Protein AF-A0A0F5YF36-F1 (afdb_monomer)

Solvent-accessible surface area (backbone atoms only — not comparable to full-atom values): 9226 Å² total; per-residue (Å²): 131,60,73,66,59,55,52,53,50,42,52,52,53,52,50,51,46,50,53,53,33,28,56,48,24,12,56,40,40,20,69,66,68,72,44,54,70,68,53,12,43,52,51,24,46,54,20,50,55,47,20,51,53,52,48,51,52,50,49,56,55,48,55,75,76,45,58,74,69,63,36,48,52,49,46,38,51,76,63,59,62,65,70,93,66,90,44,73,66,56,53,54,50,52,52,51,50,52,53,53,44,51,50,38,32,47,53,34,49,54,53,49,48,52,73,62,48,60,72,66,58,78,79,67,87,80,98,66,76,62,65,65,56,49,52,52,50,51,52,50,51,51,49,39,48,52,52,23,48,53,55,28,51,53,53,45,50,54,48,50,55,49,47,47,72,67,69,74,113

Foldseek 3Di:
DDPVVLQVVQVVLVVVLLVLLLVLLLVLCCVLVVDDSVVSSVLSNQLSVQLVVQLVVVLVVCLVVDDPVLNVVVCCVNRVLAPVDPDVSSVVVLVVSLVSSLVSSLVSNVVVCCVPPVVPPPPDDDDDPPPVVVVVVSVSSSVSSNVSSVVSSVVSVVVSVVCNVPPVD

Nearest PDB structures (foldseek):
  1aep-assembly1_A  TM=2.606E-01  e=8.705E+00  Locusta migratoria

InterPro domains:
  IPR054663 Filament integrity protein FraC [NF045624] (5-161)
  IPR054663 Filament integrity protein FraC [PF24301] (3-158)

Mean predicted aligned error: 9.23 Å

Sequence (169 aa):
MSPSILAARAILFRFVRLLITITIESWVYKRELEISPKQGVEYALIINMFAEICGGVVFSFTQSLVTIDLARHLVIYLILDDFQQIAPDVLILTLFYFFIFLLAKWMGLLILNEFVFEKENRTQEPATDTSALAMNQWGNQLKAVTKAHTISYFLTLLFSIFEIRVFNF

pLDDT: mean 78.23, std 14.65, range [42.88, 95.94]

Secondary structure (DSSP, 8-state):
--HHHHHHHHHHHHHHHHHHHHHHHHHHHHHHS---HHHHHHHHHHHHHHHHHHHHHHHHHHHHHS-HHHHHHHHHHHHH---SS--HHHHHHHHHHHHHHHHHHHHHHHHHHHHHHHHHHTTS---S-HHHHHHHHHHHHHHHHHHHHHHHHHHHHHHHHHHHHHH--

Organism: NCBI:txid1637645

Radius of gyration: 18.83 Å; Cα contacts (8 Å, |Δi|>4): 104; chains: 1; bounding box: 58×30×50 Å

Structure (mmCIF, N/CA/C/O backbone):
data_AF-A0A0F5YF36-F1
#
_entry.id   AF-A0A0F5YF36-F1
#
loop_
_atom_site.group_PDB
_atom_site.id
_atom_site.type_symbol
_atom_site.label_atom_id
_atom_site.label_alt_id
_atom_site.label_comp_id
_atom_site.label_asym_id
_atom_site.label_entity_id
_atom_site.label_seq_id
_atom_site.pdbx_PDB_ins_code
_atom_site.Cartn_x
_atom_site.Cartn_y
_atom_site.Cartn_z
_atom_site.occupancy
_atom_site.B_iso_or_equiv
_atom_site.auth_seq_id
_atom_site.auth_comp_id
_atom_site.auth_asym_id
_atom_site.auth_atom_id
_atom_site.pdbx_PDB_model_num
ATOM 1 N N . MET A 1 1 ? 27.324 0.304 -13.658 1.00 61.09 1 MET A N 1
ATOM 2 C CA . MET A 1 1 ? 26.916 0.100 -12.248 1.00 61.09 1 MET A CA 1
ATOM 3 C C . MET A 1 1 ? 26.839 -1.404 -12.004 1.00 61.09 1 MET A C 1
ATOM 5 O O . MET A 1 1 ? 26.385 -2.095 -12.909 1.00 61.09 1 MET A O 1
ATOM 9 N N . SER A 1 2 ? 27.341 -1.949 -10.889 1.00 80.69 2 SER A N 1
ATOM 10 C CA . SER A 1 2 ? 27.282 -3.406 -10.679 1.00 80.69 2 SER A CA 1
ATOM 11 C C . SER A 1 2 ? 25.841 -3.858 -10.375 1.00 80.69 2 SER A C 1
ATOM 13 O O . SER A 1 2 ? 25.113 -3.120 -9.704 1.00 80.69 2 SER A O 1
ATOM 15 N N . PRO A 1 3 ? 25.422 -5.065 -10.806 1.00 76.94 3 PRO A N 1
ATOM 16 C CA . PRO A 1 3 ? 24.073 -5.585 -10.543 1.00 76.94 3 PRO A CA 1
ATOM 17 C C . PRO A 1 3 ? 23.695 -5.599 -9.054 1.00 76.94 3 PRO A C 1
ATOM 19 O O . PRO A 1 3 ? 22.547 -5.360 -8.692 1.00 76.94 3 PRO A O 1
ATOM 22 N N . SER A 1 4 ? 24.680 -5.817 -8.179 1.00 78.88 4 SER A N 1
ATOM 23 C CA . SER A 1 4 ? 24.513 -5.817 -6.723 1.00 78.88 4 SER A CA 1
ATOM 24 C C . SER A 1 4 ? 24.089 -4.461 -6.152 1.00 78.88 4 SER A C 1
ATOM 26 O O . SER A 1 4 ? 23.244 -4.415 -5.262 1.00 78.88 4 SER A O 1
ATOM 28 N N . ILE A 1 5 ? 24.634 -3.355 -6.669 1.00 79.75 5 ILE A N 1
ATOM 29 C CA . ILE A 1 5 ? 24.290 -2.003 -6.202 1.00 79.75 5 ILE A CA 1
ATOM 30 C C . ILE A 1 5 ? 22.861 -1.652 -6.628 1.00 79.75 5 ILE A C 1
ATOM 32 O O . ILE A 1 5 ? 22.110 -1.073 -5.848 1.00 79.75 5 ILE A O 1
ATOM 36 N N . LEU A 1 6 ? 22.468 -2.044 -7.842 1.00 73.75 6 LEU A N 1
ATOM 37 C CA . LEU A 1 6 ? 21.118 -1.820 -8.357 1.00 73.75 6 LEU A CA 1
ATOM 38 C C . LEU A 1 6 ? 20.070 -2.600 -7.546 1.00 73.75 6 LEU A C 1
ATOM 40 O O . LEU A 1 6 ? 19.051 -2.037 -7.156 1.00 73.75 6 LEU A O 1
ATOM 44 N N . ALA A 1 7 ? 20.361 -3.859 -7.207 1.00 75.62 7 ALA A N 1
ATOM 45 C CA . ALA A 1 7 ? 19.501 -4.665 -6.343 1.00 75.62 7 ALA A CA 1
ATOM 46 C C . ALA A 1 7 ? 19.380 -4.077 -4.925 1.00 75.62 7 ALA A C 1
ATOM 48 O O . ALA A 1 7 ? 18.277 -3.974 -4.392 1.00 75.62 7 ALA A O 1
ATOM 49 N N . ALA A 1 8 ? 20.493 -3.643 -4.323 1.00 79.94 8 ALA A N 1
ATOM 50 C CA . ALA A 1 8 ? 20.480 -3.017 -3.000 1.00 79.94 8 ALA A CA 1
ATOM 51 C C . ALA A 1 8 ? 19.652 -1.721 -2.987 1.00 79.94 8 ALA A C 1
ATOM 53 O O . ALA A 1 8 ? 18.857 -1.500 -2.072 1.00 79.94 8 ALA A O 1
ATOM 54 N N . ARG A 1 9 ? 19.793 -0.898 -4.033 1.00 80.75 9 ARG A N 1
ATOM 55 C CA . ARG A 1 9 ? 19.001 0.317 -4.242 1.00 80.75 9 ARG A CA 1
ATOM 56 C C . ARG A 1 9 ? 17.502 -0.002 -4.326 1.00 80.75 9 ARG A C 1
ATOM 58 O O . ARG A 1 9 ? 16.717 0.601 -3.600 1.00 80.75 9 ARG A O 1
ATOM 65 N N . ALA A 1 10 ? 17.118 -0.985 -5.141 1.00 79.12 10 ALA A N 1
ATOM 66 C CA . ALA A 1 10 ? 15.722 -1.397 -5.291 1.00 79.12 10 ALA A CA 1
ATOM 67 C C . ALA A 1 10 ? 15.107 -1.882 -3.964 1.00 79.12 10 ALA A C 1
ATOM 69 O O . ALA A 1 10 ? 13.990 -1.499 -3.615 1.00 79.12 10 ALA A O 1
ATOM 70 N N . ILE A 1 11 ? 15.850 -2.675 -3.180 1.00 84.06 11 ILE A N 1
ATOM 71 C CA . ILE A 1 11 ? 15.403 -3.150 -1.860 1.00 84.06 11 ILE A CA 1
ATOM 72 C C . ILE A 1 11 ? 15.186 -1.974 -0.901 1.00 84.06 11 ILE A C 1
ATOM 74 O O . ILE A 1 11 ? 14.151 -1.912 -0.236 1.00 84.06 11 ILE A O 1
ATOM 78 N N . LEU A 1 12 ? 16.130 -1.029 -0.847 1.00 87.00 12 LEU A N 1
ATOM 79 C CA . LEU A 1 12 ? 16.029 0.144 0.018 1.00 87.00 12 LEU A CA 1
ATOM 80 C C . LEU A 1 12 ? 14.792 0.984 -0.322 1.00 87.00 12 LEU A C 1
ATOM 82 O O . LEU A 1 12 ? 14.008 1.309 0.569 1.00 87.00 12 LEU A O 1
ATOM 86 N N . PHE A 1 13 ? 14.577 1.298 -1.600 1.00 85.06 13 PHE A N 1
ATOM 87 C CA . PHE A 1 13 ? 13.427 2.104 -2.014 1.00 85.06 13 PHE A CA 1
ATOM 88 C C . PHE A 1 13 ? 12.098 1.383 -1.832 1.00 85.06 13 PHE A C 1
ATOM 90 O O . PHE A 1 13 ? 11.106 2.001 -1.440 1.00 85.06 13 PHE A O 1
ATOM 97 N N . ARG A 1 14 ? 12.063 0.062 -2.025 1.00 85.88 14 ARG A N 1
ATOM 98 C CA . ARG A 1 14 ? 10.886 -0.744 -1.686 1.00 85.88 14 ARG A CA 1
ATOM 99 C C . ARG A 1 14 ? 10.578 -0.688 -0.189 1.00 85.88 14 ARG A C 1
ATOM 101 O O . ARG A 1 14 ? 9.423 -0.498 0.184 1.00 85.88 14 ARG A O 1
ATOM 108 N N . PHE A 1 15 ? 11.597 -0.759 0.665 1.00 90.06 15 PHE A N 1
ATOM 109 C CA . PHE A 1 15 ? 11.426 -0.647 2.112 1.00 90.06 15 PHE A CA 1
ATOM 110 C C . PHE A 1 15 ? 10.926 0.743 2.539 1.00 90.06 15 PHE A C 1
ATOM 112 O O . PHE A 1 15 ? 9.988 0.848 3.327 1.00 90.06 15 PHE A O 1
ATOM 119 N N . VAL A 1 16 ? 11.486 1.818 1.976 1.00 90.88 16 VAL A N 1
ATOM 120 C CA . VAL A 1 16 ? 11.036 3.195 2.251 1.00 90.88 16 VAL A CA 1
ATOM 121 C C . VAL A 1 16 ? 9.582 3.403 1.817 1.00 90.88 16 VAL A C 1
ATOM 123 O O . VAL A 1 16 ? 8.786 3.928 2.596 1.00 90.88 16 VAL A O 1
ATOM 126 N N . ARG A 1 17 ? 9.195 2.938 0.620 1.00 90.00 17 ARG A N 1
ATOM 127 C CA . ARG A 1 17 ? 7.799 2.999 0.149 1.00 90.00 17 ARG A CA 1
ATOM 128 C C . ARG A 1 17 ? 6.845 2.241 1.068 1.00 90.00 17 ARG A C 1
ATOM 130 O O . ARG A 1 17 ? 5.765 2.750 1.376 1.00 90.00 17 ARG A O 1
ATOM 137 N N . LEU A 1 18 ? 7.252 1.067 1.547 1.00 91.62 18 LEU A N 1
ATOM 138 C CA . LEU A 1 18 ? 6.468 0.286 2.498 1.00 91.62 18 LEU A CA 1
ATOM 139 C C . LEU A 1 18 ? 6.258 1.052 3.813 1.00 91.62 18 LEU A C 1
ATOM 141 O O . LEU A 1 18 ? 5.131 1.138 4.296 1.00 91.62 18 LEU A O 1
ATOM 145 N N . LEU A 1 19 ? 7.306 1.678 4.360 1.00 94.31 19 LEU A N 1
ATOM 146 C CA . LEU A 1 19 ? 7.207 2.484 5.582 1.00 94.31 19 LEU A CA 1
ATOM 147 C C . LEU A 1 19 ? 6.303 3.712 5.414 1.00 94.31 19 LEU A C 1
ATOM 149 O O . LEU A 1 19 ? 5.477 3.990 6.289 1.00 94.31 19 LEU A O 1
ATOM 153 N N . ILE A 1 20 ? 6.429 4.427 4.291 1.00 93.88 20 ILE A N 1
ATOM 154 C CA . ILE A 1 20 ? 5.557 5.560 3.944 1.00 93.88 20 ILE A CA 1
ATOM 155 C C . ILE A 1 20 ? 4.099 5.091 3.919 1.00 93.88 20 ILE A C 1
ATOM 157 O O . ILE A 1 20 ? 3.240 5.686 4.571 1.00 93.88 20 ILE A O 1
ATOM 161 N N . THR A 1 21 ? 3.842 3.978 3.231 1.00 94.81 21 THR A N 1
ATOM 162 C CA . THR A 1 21 ? 2.506 3.390 3.101 1.00 94.81 21 THR A CA 1
ATOM 163 C C . THR A 1 21 ? 1.925 3.016 4.461 1.00 94.81 21 THR A C 1
ATOM 165 O O . THR A 1 21 ? 0.837 3.475 4.795 1.00 94.81 21 THR A O 1
ATOM 168 N N . ILE A 1 22 ? 2.659 2.265 5.289 1.00 95.25 22 ILE A N 1
ATOM 169 C CA . ILE A 1 22 ? 2.201 1.851 6.626 1.00 95.25 22 ILE A CA 1
ATOM 170 C C . ILE A 1 22 ? 1.896 3.072 7.500 1.00 95.25 22 ILE A C 1
ATOM 172 O O . ILE A 1 22 ? 0.873 3.106 8.183 1.00 95.25 22 ILE A O 1
ATOM 176 N N . THR A 1 23 ? 2.743 4.101 7.455 1.00 95.75 23 THR A N 1
ATOM 177 C CA . THR A 1 23 ? 2.543 5.324 8.243 1.00 95.75 23 THR A CA 1
ATOM 178 C C . THR A 1 23 ? 1.249 6.032 7.843 1.00 95.75 23 THR A C 1
ATOM 180 O O . THR A 1 23 ? 0.422 6.338 8.701 1.00 95.75 23 THR A O 1
ATOM 183 N N . ILE A 1 24 ? 1.029 6.241 6.543 1.00 95.75 24 ILE A N 1
ATOM 184 C CA . ILE A 1 24 ? -0.172 6.917 6.031 1.00 95.75 24 ILE A CA 1
ATOM 185 C C . ILE A 1 24 ? -1.422 6.089 6.328 1.00 95.75 24 ILE A C 1
ATOM 187 O O . ILE A 1 24 ? -2.413 6.614 6.835 1.00 95.75 24 ILE A O 1
ATOM 191 N N . GLU A 1 25 ? -1.382 4.791 6.036 1.00 95.94 25 GLU A N 1
ATOM 192 C CA . GLU A 1 25 ? -2.543 3.919 6.192 1.00 95.94 25 GLU A CA 1
ATOM 193 C C . GLU A 1 25 ? -2.902 3.710 7.659 1.00 95.94 25 GLU A C 1
ATOM 195 O O . GLU A 1 25 ? -4.083 3.724 7.986 1.00 95.94 25 GLU A O 1
ATOM 200 N N . SER A 1 26 ? -1.923 3.631 8.566 1.00 95.69 26 SER A N 1
ATOM 201 C CA . SER A 1 26 ? -2.202 3.550 10.006 1.00 95.69 26 SER A CA 1
ATOM 202 C C . SER A 1 26 ? -2.952 4.779 10.522 1.00 95.69 26 SER A C 1
ATOM 204 O O . SER A 1 26 ? -3.865 4.652 11.342 1.00 95.69 26 SER A O 1
ATOM 206 N N . TRP A 1 27 ? -2.626 5.968 10.004 1.00 94.81 27 TRP A N 1
ATOM 207 C CA . TRP A 1 27 ? -3.336 7.200 10.334 1.00 94.81 27 TRP A CA 1
ATOM 208 C C . TRP A 1 27 ? -4.771 7.197 9.797 1.00 94.81 27 TRP A C 1
ATOM 210 O O . TRP A 1 27 ? -5.693 7.591 10.515 1.00 94.81 27 TRP A O 1
ATOM 220 N N . VAL A 1 28 ? -4.979 6.714 8.566 1.00 94.44 28 VAL A N 1
ATOM 221 C CA . VAL A 1 28 ? -6.323 6.585 7.986 1.00 94.44 28 VAL A CA 1
ATOM 222 C C . VAL A 1 28 ? -7.142 5.538 8.740 1.00 94.44 28 VAL A C 1
ATOM 224 O O . VAL A 1 28 ? -8.268 5.835 9.120 1.00 94.44 28 VAL A O 1
ATOM 227 N N . TYR A 1 29 ? -6.588 4.362 9.040 1.00 92.12 29 TYR A N 1
ATOM 228 C CA . TYR A 1 29 ? -7.295 3.318 9.786 1.00 92.12 29 TYR A CA 1
ATOM 229 C C . TYR A 1 29 ? -7.666 3.760 11.194 1.00 92.12 29 TYR A C 1
ATOM 231 O O . TYR A 1 29 ? -8.807 3.568 11.597 1.00 92.12 29 TYR A O 1
ATOM 239 N N . LYS A 1 30 ? -6.764 4.438 11.913 1.00 92.06 30 LYS A N 1
ATOM 240 C CA . LYS A 1 30 ? -7.092 5.048 13.208 1.00 92.06 30 LYS A CA 1
ATOM 241 C C . LYS A 1 30 ? -8.317 5.964 13.103 1.00 92.06 30 LYS A C 1
ATOM 243 O O . LYS A 1 30 ? -9.182 5.938 13.970 1.00 92.06 30 LYS A O 1
ATOM 248 N N . ARG A 1 31 ? -8.369 6.804 12.065 1.00 90.69 31 ARG A N 1
ATOM 249 C CA . ARG A 1 31 ? -9.436 7.795 11.891 1.00 90.69 31 ARG A CA 1
ATOM 250 C C . ARG A 1 31 ? -10.756 7.179 11.428 1.00 90.69 31 ARG A C 1
ATOM 252 O O . ARG A 1 31 ? -11.797 7.611 11.897 1.00 90.69 31 ARG A O 1
ATOM 259 N N . GLU A 1 32 ? -10.717 6.247 10.482 1.00 89.06 32 GLU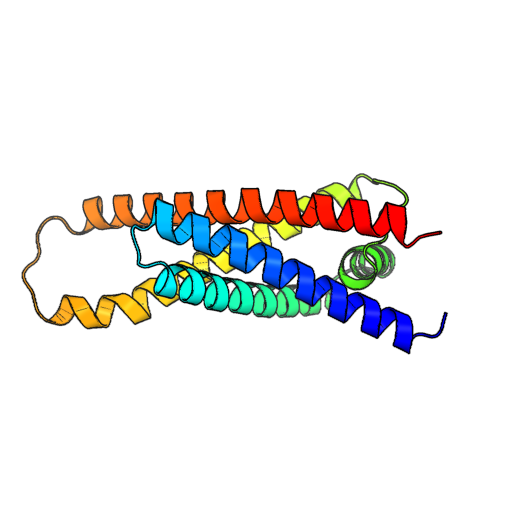 A N 1
ATOM 260 C CA . GLU A 1 32 ? -11.921 5.713 9.828 1.00 89.06 32 GLU A CA 1
ATOM 261 C C . GLU A 1 32 ? -12.494 4.477 10.535 1.00 89.06 32 GLU A C 1
ATOM 263 O O . GLU A 1 32 ? -13.685 4.219 10.412 1.00 89.06 32 GLU A O 1
ATOM 268 N N . LEU A 1 33 ? -11.666 3.713 11.256 1.00 86.38 33 LEU A N 1
ATOM 269 C CA . LEU A 1 33 ? -12.092 2.534 12.022 1.00 86.38 33 LEU A CA 1
ATOM 270 C C . LEU A 1 33 ? -12.192 2.811 13.531 1.00 86.38 33 LEU A C 1
ATOM 272 O O . LEU A 1 33 ? -12.487 1.897 14.289 1.00 86.38 33 LEU A O 1
ATOM 276 N N . GLU A 1 34 ? -11.904 4.043 13.966 1.00 87.31 34 GLU A N 1
ATOM 277 C CA . GLU A 1 34 ? -11.961 4.485 15.373 1.00 87.31 34 GLU A CA 1
ATOM 278 C C . GLU A 1 34 ? -11.127 3.625 16.349 1.00 87.31 34 GLU A C 1
ATOM 280 O O . GLU A 1 34 ? -11.395 3.551 17.546 1.00 87.31 34 GLU A O 1
ATOM 285 N N . ILE A 1 35 ? -10.064 2.996 15.844 1.00 86.94 35 ILE A N 1
ATOM 286 C CA . ILE A 1 35 ? -9.161 2.134 16.617 1.00 86.94 35 ILE A CA 1
ATOM 287 C C . ILE A 1 35 ? -8.034 2.921 17.297 1.00 86.94 35 ILE A C 1
ATOM 289 O O . ILE A 1 35 ? -7.706 4.056 16.933 1.00 86.94 35 ILE A O 1
ATOM 293 N N . SER A 1 36 ? -7.375 2.298 18.279 1.00 89.12 36 SER A N 1
ATOM 294 C CA . SER A 1 36 ? -6.215 2.909 18.937 1.00 89.12 36 SER A CA 1
ATOM 295 C C . SER A 1 36 ? -5.051 3.136 17.950 1.00 89.12 36 SER A C 1
ATOM 297 O O . SER A 1 36 ? -4.907 2.392 16.978 1.00 89.12 36 SER A O 1
ATOM 299 N N . PRO A 1 37 ? -4.151 4.115 18.192 1.00 89.00 37 PRO A N 1
ATOM 300 C CA . PRO A 1 37 ? -2.987 4.340 17.329 1.00 89.00 37 PRO A CA 1
ATOM 301 C C . PRO A 1 37 ? -2.112 3.093 17.153 1.00 89.00 37 PRO A C 1
ATOM 303 O O . PRO A 1 37 ? -1.620 2.838 16.058 1.00 89.00 37 PRO A O 1
ATOM 306 N N . LYS A 1 38 ? -1.953 2.303 18.223 1.00 91.25 38 LYS A N 1
ATOM 307 C CA . LYS A 1 38 ? -1.200 1.046 18.197 1.00 91.25 38 LYS A CA 1
ATOM 308 C C . LYS A 1 38 ? -1.857 0.033 17.256 1.00 91.25 38 LYS A C 1
ATOM 310 O O . LYS A 1 38 ? -1.182 -0.491 16.378 1.00 91.25 38 LYS A O 1
ATOM 315 N N . GLN A 1 39 ? -3.170 -0.164 17.383 1.00 89.25 39 GLN A N 1
ATOM 316 C CA . GLN A 1 39 ? -3.928 -1.042 16.487 1.00 89.25 39 GLN A CA 1
ATOM 317 C C . GLN A 1 39 ? -3.889 -0.544 15.040 1.00 89.25 39 GLN A C 1
ATOM 319 O O . GLN A 1 39 ? -3.731 -1.348 14.133 1.00 89.25 39 GLN A O 1
ATOM 324 N N . GLY A 1 40 ? -3.956 0.769 14.800 1.00 91.00 40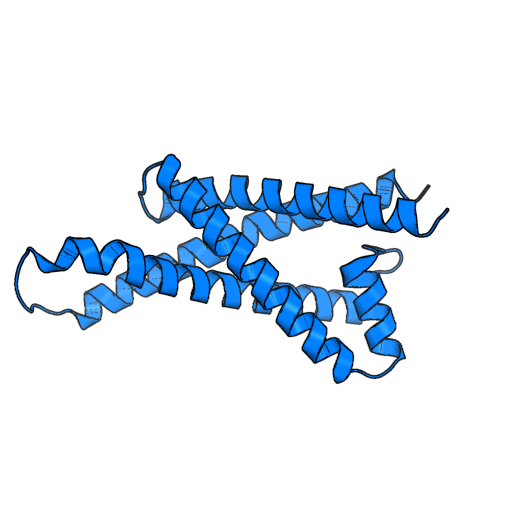 GLY A N 1
ATOM 325 C CA . GLY A 1 40 ? -3.822 1.333 13.453 1.00 91.00 40 GLY A CA 1
ATOM 326 C C . GLY A 1 40 ? -2.504 0.951 12.779 1.00 91.00 40 GLY A C 1
ATOM 327 O O . GLY A 1 40 ? -2.497 0.583 11.604 1.00 91.00 40 GLY A O 1
ATOM 328 N N . VAL A 1 41 ? -1.396 0.988 13.526 1.00 94.50 41 VAL A N 1
ATOM 329 C CA . VAL A 1 41 ? -0.081 0.548 13.035 1.00 94.50 41 VAL A CA 1
ATOM 330 C C . VAL A 1 41 ? -0.052 -0.962 12.803 1.00 94.50 41 VAL A C 1
ATOM 332 O O . VAL A 1 41 ? 0.415 -1.391 11.752 1.00 94.50 41 VAL A O 1
ATOM 335 N N . GLU A 1 42 ? -0.578 -1.765 13.732 1.00 92.44 42 GLU A N 1
ATOM 336 C CA . GLU A 1 42 ? -0.651 -3.228 13.590 1.00 92.44 42 GLU A CA 1
ATOM 337 C C . GLU A 1 42 ? -1.467 -3.639 12.355 1.00 92.44 42 GLU A C 1
ATOM 339 O O . GLU A 1 42 ? -1.013 -4.457 11.556 1.00 92.44 42 GLU A O 1
ATOM 344 N N . TYR A 1 43 ? -2.628 -3.012 12.147 1.00 92.50 43 TYR A N 1
ATOM 345 C CA . TYR A 1 43 ? -3.500 -3.248 10.997 1.00 92.50 43 TYR A CA 1
ATOM 346 C C . TYR A 1 43 ? -2.789 -2.888 9.701 1.00 92.50 43 TYR A C 1
ATOM 348 O O . TYR A 1 43 ? -2.708 -3.708 8.787 1.00 92.50 43 TYR A O 1
ATOM 356 N N . ALA A 1 44 ? -2.226 -1.680 9.630 1.00 94.69 44 ALA A N 1
ATOM 357 C CA . ALA A 1 44 ? -1.496 -1.242 8.453 1.00 94.69 44 ALA A CA 1
ATOM 358 C C . ALA A 1 44 ? -0.315 -2.165 8.146 1.00 94.69 44 ALA A C 1
ATOM 360 O O . ALA A 1 44 ? -0.129 -2.532 6.990 1.00 94.69 44 ALA A O 1
ATOM 361 N N . LEU A 1 45 ? 0.449 -2.587 9.151 1.00 94.62 45 LEU A N 1
ATOM 362 C CA . LEU A 1 45 ? 1.585 -3.480 8.956 1.00 94.62 45 LEU A CA 1
ATOM 363 C C . LEU A 1 45 ? 1.145 -4.843 8.408 1.00 94.62 45 LEU A C 1
ATOM 365 O O . LEU A 1 45 ? 1.653 -5.262 7.370 1.00 94.62 45 LEU A O 1
ATOM 369 N N . ILE A 1 46 ? 0.172 -5.502 9.043 1.00 93.56 46 ILE A N 1
ATOM 370 C CA . ILE A 1 46 ? -0.300 -6.830 8.619 1.00 93.56 46 ILE A CA 1
ATOM 371 C C . ILE A 1 46 ? -0.889 -6.771 7.207 1.00 93.56 46 ILE A C 1
ATOM 373 O O . ILE A 1 46 ? -0.521 -7.576 6.353 1.00 93.56 46 ILE A O 1
ATOM 377 N N . ILE A 1 47 ? -1.756 -5.793 6.937 1.00 94.31 47 ILE A N 1
ATOM 378 C CA . ILE A 1 47 ? -2.431 -5.645 5.643 1.00 94.31 47 ILE A CA 1
ATOM 379 C C . ILE A 1 47 ? -1.424 -5.338 4.529 1.00 94.31 47 ILE A C 1
ATOM 381 O O . ILE A 1 47 ? -1.516 -5.914 3.445 1.00 94.31 47 ILE A O 1
ATOM 385 N N . ASN A 1 48 ? -0.441 -4.465 4.778 1.00 94.81 48 ASN A N 1
ATOM 386 C CA . ASN A 1 48 ? 0.576 -4.144 3.777 1.00 94.81 48 ASN A CA 1
ATOM 387 C C . ASN A 1 48 ? 1.530 -5.311 3.525 1.00 94.81 48 ASN A C 1
ATOM 389 O O . ASN A 1 48 ? 1.835 -5.591 2.370 1.00 94.81 48 ASN A O 1
ATOM 393 N N . MET A 1 49 ? 1.959 -6.034 4.563 1.00 93.12 49 MET A N 1
ATOM 394 C CA . MET A 1 49 ? 2.784 -7.231 4.374 1.00 93.12 49 MET A CA 1
ATOM 395 C C . MET A 1 49 ? 2.025 -8.329 3.623 1.00 93.12 49 MET A C 1
ATOM 397 O O . MET A 1 49 ? 2.584 -8.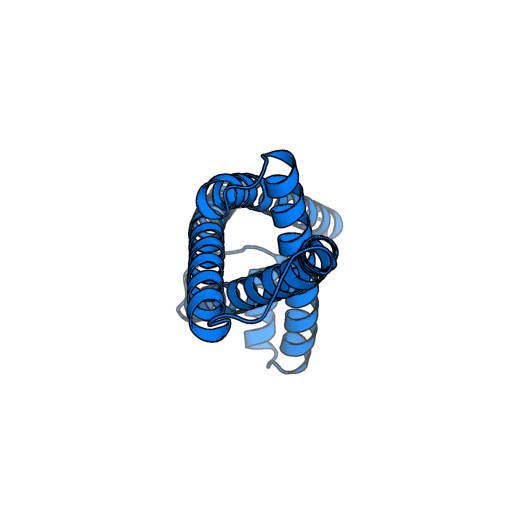950 2.722 1.00 93.12 49 MET A O 1
ATOM 401 N N . PHE A 1 50 ? 0.744 -8.533 3.941 1.00 92.81 50 PHE A N 1
ATOM 402 C CA . PHE A 1 50 ? -0.119 -9.453 3.205 1.00 92.81 50 PHE A CA 1
ATOM 403 C C . PHE A 1 50 ? -0.224 -9.059 1.725 1.00 92.81 50 PHE A C 1
ATOM 405 O O . PHE A 1 50 ? 0.004 -9.893 0.849 1.00 92.81 50 PHE A O 1
ATOM 412 N N . ALA A 1 51 ? -0.481 -7.780 1.438 1.00 92.06 51 ALA A N 1
ATOM 413 C CA . ALA A 1 51 ? -0.568 -7.278 0.071 1.00 92.06 51 ALA A CA 1
ATOM 414 C C . ALA A 1 51 ? 0.754 -7.418 -0.704 1.00 92.06 51 ALA A C 1
ATOM 416 O O . ALA A 1 51 ? 0.723 -7.796 -1.871 1.00 92.06 51 ALA A O 1
ATOM 417 N N . GLU A 1 52 ? 1.908 -7.186 -0.070 1.00 90.62 52 GLU A N 1
ATOM 418 C CA . GLU A 1 52 ? 3.227 -7.397 -0.686 1.00 90.62 52 GLU A CA 1
ATOM 419 C C . GLU A 1 52 ? 3.470 -8.868 -1.054 1.00 90.62 52 GLU A C 1
ATOM 421 O O . GLU A 1 52 ? 3.960 -9.160 -2.148 1.00 90.62 52 GLU A O 1
ATOM 426 N N . ILE A 1 53 ? 3.094 -9.804 -0.175 1.00 90.56 53 ILE A N 1
ATOM 427 C CA . ILE A 1 53 ? 3.203 -11.245 -0.445 1.00 90.56 53 ILE A CA 1
ATOM 428 C C . ILE A 1 53 ? 2.275 -11.634 -1.601 1.00 90.56 53 ILE A C 1
ATOM 430 O O . ILE A 1 53 ? 2.726 -12.258 -2.562 1.00 90.56 53 ILE A O 1
ATOM 434 N N . CYS A 1 54 ? 1.003 -11.226 -1.553 1.00 88.69 54 CYS A N 1
ATOM 435 C CA . CYS A 1 54 ? 0.046 -11.475 -2.631 1.00 88.69 54 CYS A CA 1
ATOM 436 C C . CYS A 1 54 ? 0.520 -10.874 -3.959 1.00 88.69 54 CYS A C 1
ATOM 438 O O . CYS A 1 54 ? 0.486 -11.554 -4.982 1.00 88.69 54 CYS A O 1
ATOM 440 N N . GLY A 1 55 ? 1.016 -9.636 -3.945 1.00 84.56 55 GLY A N 1
ATOM 441 C CA . GLY A 1 55 ? 1.562 -8.960 -5.118 1.00 84.56 55 GLY A CA 1
ATOM 442 C C . GLY A 1 55 ? 2.764 -9.697 -5.709 1.00 84.56 55 GLY A C 1
ATOM 443 O O . GLY A 1 55 ? 2.831 -9.876 -6.923 1.00 84.56 55 GLY A O 1
ATOM 444 N N . GLY A 1 56 ? 3.675 -10.196 -4.867 1.00 84.44 56 GLY A N 1
ATOM 445 C CA . GLY A 1 56 ? 4.813 -11.011 -5.303 1.00 84.44 56 GLY A CA 1
ATOM 446 C C . GLY A 1 56 ? 4.396 -12.343 -5.935 1.00 84.44 56 GLY A C 1
ATOM 447 O O . GLY A 1 56 ? 4.942 -12.737 -6.969 1.00 84.44 56 GLY A O 1
ATOM 448 N N . VAL A 1 57 ? 3.393 -13.013 -5.361 1.00 85.25 57 VAL A N 1
ATOM 449 C CA . VAL A 1 57 ? 2.820 -14.245 -5.923 1.00 85.25 57 VAL A CA 1
ATOM 450 C C . VAL A 1 57 ? 2.168 -13.962 -7.276 1.00 85.25 57 VAL A C 1
ATOM 452 O O . VAL A 1 57 ? 2.501 -14.622 -8.259 1.00 85.25 57 VAL A O 1
ATOM 455 N N . VAL A 1 58 ? 1.303 -12.944 -7.358 1.00 81.81 58 VAL A N 1
ATOM 456 C CA . VAL A 1 58 ? 0.639 -12.543 -8.608 1.00 81.81 58 VAL A CA 1
ATOM 457 C C . VAL A 1 58 ? 1.667 -12.184 -9.678 1.00 81.81 58 VAL A C 1
ATOM 459 O O . VAL A 1 58 ? 1.553 -12.680 -10.791 1.00 81.81 58 VAL A O 1
ATOM 462 N N . PHE A 1 59 ? 2.699 -11.403 -9.347 1.00 77.44 59 PHE A N 1
ATOM 463 C CA . PHE A 1 59 ? 3.769 -11.060 -10.288 1.00 77.44 59 PHE A CA 1
ATOM 464 C C . PHE A 1 59 ? 4.516 -12.291 -10.812 1.00 77.44 59 PHE A C 1
ATOM 466 O O . PHE A 1 59 ? 4.798 -12.385 -12.002 1.00 77.44 59 PHE A O 1
ATOM 473 N N . SER A 1 60 ? 4.803 -13.260 -9.942 1.00 79.06 60 SER A N 1
ATOM 474 C CA . SER A 1 60 ? 5.490 -14.494 -10.343 1.00 79.06 60 SER A CA 1
ATOM 475 C C . SER A 1 60 ? 4.645 -15.319 -11.321 1.00 79.06 60 SER A C 1
ATOM 477 O O . SER A 1 60 ? 5.170 -15.883 -12.282 1.00 79.06 60 SER A O 1
ATOM 479 N N . PHE A 1 61 ? 3.325 -15.360 -11.110 1.00 80.81 61 PHE A N 1
ATOM 480 C CA . PHE A 1 61 ? 2.388 -16.008 -12.028 1.00 80.81 61 PHE A CA 1
ATOM 481 C C . PHE A 1 61 ? 2.184 -15.224 -13.327 1.00 80.81 61 PHE A C 1
ATOM 483 O O . PHE A 1 61 ? 2.106 -15.828 -14.390 1.00 80.81 61 PHE A O 1
ATOM 490 N N . THR A 1 62 ? 2.108 -13.893 -13.291 1.00 71.62 62 THR A N 1
ATOM 491 C CA . THR A 1 62 ? 1.971 -13.107 -14.525 1.00 71.62 62 THR A CA 1
ATOM 492 C C . THR A 1 62 ? 3.240 -13.181 -15.363 1.00 71.62 62 THR A C 1
ATOM 494 O O . THR A 1 62 ? 3.153 -13.351 -16.574 1.00 71.62 62 THR A O 1
ATOM 497 N N . GLN A 1 63 ? 4.421 -13.155 -14.742 1.00 69.25 63 GLN A N 1
ATOM 498 C CA . GLN A 1 63 ? 5.693 -13.298 -15.447 1.00 69.25 63 GLN A CA 1
ATOM 499 C C . GLN A 1 63 ? 5.793 -14.622 -16.223 1.00 69.25 63 GLN A C 1
ATOM 501 O O . GLN A 1 63 ? 6.381 -14.640 -17.301 1.00 69.25 63 GLN A O 1
ATOM 506 N N . SER A 1 64 ? 5.214 -15.718 -15.721 1.00 71.94 64 SER A N 1
ATOM 507 C CA . SER A 1 64 ? 5.246 -17.015 -16.416 1.00 71.94 64 SER A CA 1
ATOM 508 C C . SER A 1 64 ? 4.260 -17.121 -17.587 1.00 71.94 64 SER A C 1
ATOM 510 O O . SER A 1 64 ? 4.441 -17.976 -18.452 1.00 71.94 64 SER A O 1
ATOM 512 N N . LEU A 1 65 ? 3.244 -16.254 -17.639 1.00 67.12 65 LEU A N 1
ATOM 513 C CA . LEU A 1 65 ? 2.184 -16.268 -18.655 1.00 67.12 65 LEU A CA 1
ATOM 514 C C . LEU A 1 65 ? 2.376 -15.221 -19.766 1.00 67.12 65 LEU A C 1
ATOM 516 O O . LEU A 1 65 ? 1.704 -15.285 -20.794 1.00 67.12 65 LEU A O 1
ATOM 520 N N . VAL A 1 66 ? 3.258 -14.241 -19.565 1.00 64.06 66 VAL A N 1
ATOM 521 C CA . VAL A 1 66 ? 3.380 -13.049 -20.416 1.00 64.06 66 VAL A CA 1
ATOM 522 C C . VAL A 1 66 ? 4.490 -13.199 -21.474 1.00 64.06 66 VAL A C 1
ATOM 524 O O . VAL A 1 66 ? 5.549 -13.769 -21.220 1.00 64.06 66 VAL A O 1
ATOM 527 N N . THR A 1 67 ? 4.261 -12.664 -22.681 1.00 63.03 67 THR A N 1
ATOM 528 C CA . THR A 1 67 ? 5.237 -12.634 -23.787 1.00 63.03 67 THR A CA 1
ATOM 529 C C . THR A 1 67 ? 6.474 -11.782 -23.452 1.00 63.03 67 THR A C 1
ATOM 531 O O . THR A 1 67 ? 6.398 -10.827 -22.682 1.00 63.03 67 THR A O 1
ATOM 534 N N . ILE A 1 68 ? 7.629 -12.108 -24.049 1.00 58.34 68 ILE A N 1
ATOM 535 C CA . ILE A 1 68 ? 8.956 -11.544 -23.705 1.00 58.34 68 ILE A CA 1
ATOM 536 C C . ILE A 1 68 ? 8.998 -10.003 -23.678 1.00 58.34 68 ILE A C 1
ATOM 538 O O . ILE A 1 68 ? 9.658 -9.432 -22.807 1.00 58.34 68 ILE A O 1
ATOM 542 N N . ASP A 1 69 ? 8.287 -9.325 -24.580 1.00 58.66 69 ASP A N 1
ATOM 543 C CA . ASP A 1 69 ? 8.308 -7.858 -24.666 1.00 58.66 69 ASP A CA 1
ATOM 544 C C . ASP A 1 69 ? 7.514 -7.189 -23.537 1.00 58.66 69 ASP A C 1
ATOM 546 O O . ASP A 1 69 ? 7.994 -6.250 -22.901 1.00 58.66 69 ASP A O 1
ATOM 550 N N . LEU A 1 70 ? 6.337 -7.722 -23.207 1.00 58.50 70 LEU A N 1
ATOM 551 C CA . LEU A 1 70 ? 5.515 -7.199 -22.117 1.00 58.50 70 LEU A CA 1
ATOM 552 C C . LEU A 1 70 ? 6.113 -7.578 -20.749 1.00 58.50 70 LEU A C 1
ATOM 554 O O . LEU A 1 70 ? 6.043 -6.792 -19.808 1.00 58.50 70 LEU A O 1
ATOM 558 N N . ALA A 1 71 ? 6.786 -8.731 -20.651 1.00 57.47 71 ALA A N 1
ATOM 559 C CA . ALA A 1 71 ? 7.542 -9.138 -19.466 1.00 57.47 71 ALA A CA 1
ATOM 560 C C . ALA A 1 71 ? 8.735 -8.205 -19.203 1.00 57.47 71 ALA A C 1
ATOM 562 O O . ALA A 1 71 ? 9.023 -7.886 -18.051 1.00 57.47 71 ALA A O 1
ATOM 563 N N . ARG A 1 72 ? 9.402 -7.717 -20.258 1.00 58.38 72 ARG A N 1
ATOM 564 C CA . ARG A 1 72 ? 10.479 -6.726 -20.135 1.00 58.38 72 ARG A CA 1
ATOM 565 C C . ARG A 1 72 ? 9.954 -5.398 -19.591 1.00 58.38 72 ARG A C 1
ATOM 567 O O . ARG A 1 72 ? 10.562 -4.867 -18.667 1.00 58.38 72 ARG A O 1
ATOM 574 N N . HIS A 1 73 ? 8.828 -4.894 -20.100 1.00 62.09 73 HIS A N 1
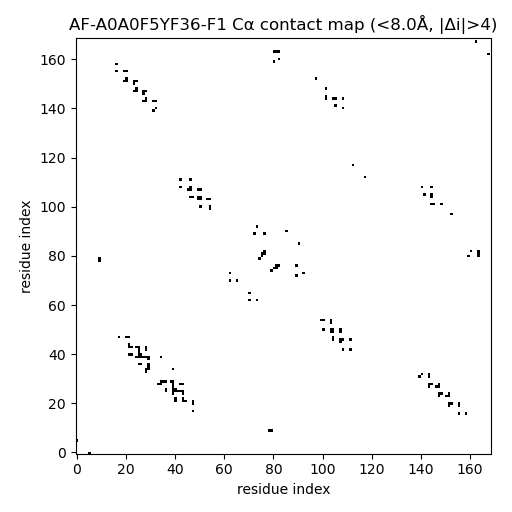ATOM 575 C CA . HIS A 1 73 ? 8.196 -3.695 -19.536 1.00 62.09 73 HIS A CA 1
ATOM 576 C C . HIS A 1 73 ? 7.700 -3.929 -18.102 1.00 62.09 73 HIS A C 1
ATOM 578 O O . HIS A 1 73 ? 7.901 -3.057 -17.266 1.00 62.09 73 HIS A O 1
ATOM 584 N N . LEU A 1 74 ? 7.167 -5.115 -17.771 1.00 58.00 74 LEU A N 1
ATOM 585 C CA . LEU A 1 74 ? 6.789 -5.481 -16.397 1.00 58.00 74 LEU A CA 1
ATOM 586 C C . LEU A 1 74 ? 7.990 -5.475 -15.444 1.00 58.00 74 LEU A C 1
ATOM 588 O O . LEU A 1 74 ? 7.886 -4.973 -14.334 1.00 58.00 74 LEU A O 1
ATOM 592 N N . VAL A 1 75 ? 9.125 -6.040 -15.863 1.00 57.34 75 VAL A N 1
ATOM 593 C CA . VAL A 1 75 ? 10.358 -6.093 -15.065 1.00 57.34 75 VAL A CA 1
ATOM 594 C C . VAL A 1 75 ? 10.948 -4.698 -14.898 1.00 57.34 75 VAL A C 1
ATOM 596 O O . VAL A 1 75 ? 11.288 -4.316 -13.784 1.00 57.34 75 VAL A O 1
ATOM 599 N N . ILE A 1 76 ? 11.033 -3.906 -15.967 1.00 61.97 76 ILE A N 1
ATOM 600 C CA . ILE A 1 76 ? 11.532 -2.528 -15.879 1.00 61.97 76 ILE A CA 1
ATOM 601 C C . ILE A 1 76 ? 10.622 -1.682 -14.977 1.00 61.97 76 ILE A C 1
ATOM 603 O O . ILE A 1 76 ? 11.111 -0.940 -14.132 1.00 61.97 76 ILE A O 1
ATOM 607 N N . TYR A 1 77 ? 9.309 -1.868 -15.078 1.00 62.78 77 TYR A N 1
ATOM 608 C CA . TYR A 1 77 ? 8.329 -1.180 -14.249 1.00 62.78 77 TYR A CA 1
ATOM 609 C C . TYR A 1 77 ? 8.375 -1.616 -12.773 1.00 62.78 77 TYR A C 1
ATOM 611 O O . TYR A 1 77 ? 8.439 -0.769 -11.889 1.00 62.78 77 TYR A O 1
ATOM 619 N N . LEU A 1 78 ? 8.368 -2.926 -12.486 1.00 58.19 78 LEU A N 1
ATOM 620 C CA . LEU A 1 78 ? 8.232 -3.446 -11.118 1.00 58.19 78 LEU A CA 1
ATOM 621 C C . LEU A 1 78 ? 9.554 -3.563 -10.349 1.00 58.19 78 LEU A C 1
ATOM 623 O O . LEU A 1 78 ? 9.546 -3.585 -9.119 1.00 58.19 78 LEU A O 1
ATOM 627 N N . ILE A 1 79 ? 10.675 -3.716 -11.061 1.00 53.59 79 ILE A N 1
ATOM 628 C CA . ILE A 1 79 ? 12.000 -3.968 -10.470 1.00 53.59 79 ILE A CA 1
ATOM 629 C C . ILE A 1 79 ? 12.918 -2.750 -10.609 1.00 53.59 79 ILE A C 1
ATOM 631 O O . ILE A 1 79 ? 13.755 -2.540 -9.731 1.00 53.59 79 ILE A O 1
ATOM 635 N N . LEU A 1 80 ? 12.789 -1.963 -11.684 1.00 54.34 80 LEU A N 1
ATOM 636 C CA . LEU A 1 80 ? 13.738 -0.889 -12.005 1.00 54.34 80 LEU A CA 1
ATOM 637 C C . LEU A 1 80 ? 13.167 0.529 -11.866 1.00 54.34 80 LEU A C 1
ATOM 639 O O . LEU A 1 80 ? 13.959 1.463 -11.947 1.00 54.34 80 LEU A O 1
ATOM 643 N N . ASP A 1 81 ? 11.857 0.691 -11.621 1.00 57.53 81 ASP A N 1
ATOM 644 C CA . ASP A 1 81 ? 11.189 1.994 -11.440 1.00 57.53 81 ASP A CA 1
ATOM 645 C C . ASP A 1 81 ? 11.614 3.030 -12.514 1.00 57.53 81 ASP A C 1
ATOM 647 O O . ASP A 1 81 ? 11.801 4.208 -12.220 1.00 57.53 81 ASP A O 1
ATOM 651 N N . ASP A 1 82 ? 11.803 2.613 -13.773 1.00 56.06 82 ASP A N 1
ATOM 652 C CA . ASP A 1 82 ? 12.291 3.498 -14.840 1.00 56.06 82 ASP A CA 1
ATOM 653 C C . ASP A 1 82 ? 11.131 4.041 -15.697 1.00 56.06 82 ASP A C 1
ATOM 655 O O . ASP A 1 82 ? 10.553 3.326 -16.515 1.00 56.06 82 ASP A O 1
ATOM 659 N N . PHE A 1 83 ? 10.765 5.316 -15.497 1.00 55.94 83 PHE A N 1
ATOM 660 C CA . PHE A 1 83 ? 9.619 5.980 -16.152 1.00 55.94 83 PHE A CA 1
ATOM 661 C C . PHE A 1 83 ? 10.055 6.994 -17.228 1.00 55.94 83 PHE A C 1
ATOM 663 O O . PHE A 1 83 ? 9.436 8.051 -17.378 1.00 55.94 83 PHE A O 1
ATOM 670 N N . GLN A 1 84 ? 11.133 6.728 -17.974 1.00 53.19 84 GLN A N 1
ATOM 671 C CA . GLN A 1 84 ? 11.661 7.700 -18.951 1.00 53.19 84 GLN A CA 1
ATOM 672 C C . GLN A 1 84 ? 10.654 8.082 -20.056 1.00 53.19 84 GLN A C 1
ATOM 674 O O . GLN A 1 84 ? 10.750 9.176 -20.612 1.00 53.19 84 GLN A O 1
ATOM 679 N N . GLN A 1 85 ? 9.658 7.236 -20.349 1.00 56.03 85 GLN A N 1
ATOM 680 C CA . GLN A 1 85 ? 8.524 7.571 -21.214 1.00 56.03 85 GLN A CA 1
ATOM 681 C C . GLN A 1 85 ? 7.222 7.017 -20.622 1.00 56.03 85 GLN A C 1
ATOM 683 O O . GLN A 1 85 ? 7.093 5.814 -20.412 1.00 56.03 85 GLN A O 1
ATOM 688 N N . ILE A 1 86 ? 6.244 7.895 -20.362 1.00 59.81 86 ILE A N 1
ATOM 689 C CA . ILE A 1 86 ? 4.891 7.494 -19.944 1.00 59.81 86 ILE A CA 1
ATOM 690 C C . ILE A 1 86 ? 4.170 6.951 -21.180 1.00 59.81 86 ILE A C 1
ATOM 692 O O . ILE A 1 86 ? 3.428 7.662 -21.857 1.00 59.81 86 ILE A O 1
ATOM 696 N N . ALA A 1 87 ? 4.453 5.699 -21.514 1.00 67.81 87 ALA A N 1
ATOM 697 C CA . ALA A 1 87 ? 3.755 4.993 -22.568 1.00 67.81 87 ALA A CA 1
ATOM 698 C C . ALA A 1 87 ? 2.385 4.483 -22.050 1.00 67.81 87 ALA A C 1
ATOM 700 O O . ALA A 1 87 ? 2.209 4.279 -20.842 1.00 67.81 87 ALA A O 1
ATOM 701 N N . PRO A 1 88 ? 1.366 4.330 -22.920 1.00 72.12 88 PRO A N 1
ATOM 702 C CA . PRO A 1 88 ? 0.017 3.932 -22.501 1.00 72.12 88 PRO A CA 1
ATOM 703 C C . PRO A 1 88 ? -0.039 2.593 -21.750 1.00 72.12 88 PRO A C 1
ATOM 705 O O . PRO A 1 88 ? -0.874 2.408 -20.867 1.00 72.12 88 PRO A O 1
ATOM 708 N N . ASP A 1 89 ? 0.867 1.672 -22.072 1.00 67.38 89 ASP A N 1
ATOM 709 C CA . ASP A 1 89 ? 1.049 0.385 -21.401 1.00 67.38 89 ASP A CA 1
ATOM 710 C C . ASP A 1 89 ? 1.497 0.543 -19.941 1.00 67.38 89 ASP A C 1
ATOM 712 O O . ASP A 1 89 ? 0.962 -0.138 -19.067 1.00 67.38 89 ASP A O 1
ATOM 716 N N . VAL A 1 90 ? 2.385 1.497 -19.645 1.00 69.19 90 VAL A N 1
ATOM 717 C CA . VAL A 1 90 ? 2.806 1.833 -18.273 1.00 69.19 90 VAL A CA 1
ATOM 718 C C . VAL A 1 90 ? 1.625 2.339 -17.441 1.00 69.19 90 VAL A C 1
ATOM 720 O O . VAL A 1 90 ? 1.480 1.966 -16.275 1.00 69.19 90 VAL A O 1
ATOM 723 N N . LEU A 1 91 ? 0.744 3.155 -18.030 1.00 74.50 91 LEU A N 1
ATOM 724 C CA . LEU A 1 91 ? -0.447 3.667 -17.344 1.00 74.50 91 LEU A CA 1
ATOM 725 C C . LEU A 1 91 ? -1.443 2.543 -17.039 1.00 74.50 91 LEU A C 1
ATOM 727 O O . LEU A 1 91 ? -1.926 2.442 -15.910 1.00 74.50 91 LEU A O 1
ATOM 731 N N . ILE A 1 92 ? -1.714 1.674 -18.018 1.00 78.50 92 ILE A N 1
ATOM 732 C CA . ILE A 1 92 ? -2.592 0.508 -17.843 1.00 78.50 92 ILE A CA 1
ATOM 733 C C . ILE A 1 92 ? -2.036 -0.414 -16.757 1.00 78.50 92 ILE A C 1
ATOM 735 O O . ILE A 1 92 ? -2.782 -0.856 -15.884 1.00 78.50 92 ILE A O 1
ATOM 739 N N . LEU A 1 93 ? -0.727 -0.664 -16.773 1.00 74.75 93 LEU A N 1
ATOM 740 C CA . LEU A 1 93 ? -0.069 -1.519 -15.796 1.00 74.75 93 LEU A CA 1
ATOM 741 C C . LEU A 1 93 ? -0.120 -0.913 -14.387 1.00 74.75 93 LEU A C 1
ATOM 743 O O . LEU A 1 93 ? -0.458 -1.609 -13.434 1.00 74.75 93 LEU A O 1
ATOM 747 N N . THR A 1 94 ? 0.123 0.393 -14.261 1.00 77.88 94 THR A N 1
ATOM 748 C CA . THR A 1 94 ? -0.002 1.134 -12.994 1.00 77.88 94 THR A CA 1
ATOM 749 C C . THR A 1 94 ? -1.407 1.008 -12.415 1.00 77.88 94 THR A C 1
ATOM 751 O O . THR A 1 94 ? -1.579 0.666 -11.245 1.00 77.88 94 THR A O 1
ATOM 754 N N . LEU A 1 95 ? -2.426 1.212 -13.250 1.00 84.12 95 LEU A N 1
ATOM 755 C CA . LEU A 1 95 ? -3.817 1.097 -12.833 1.00 84.12 95 LEU A CA 1
ATOM 756 C C . LEU A 1 95 ? -4.186 -0.347 -12.458 1.00 84.12 95 LEU A C 1
ATOM 758 O O . LEU A 1 95 ? -4.883 -0.577 -11.472 1.00 84.12 95 LEU A O 1
ATOM 762 N N . PHE A 1 96 ? -3.683 -1.331 -13.204 1.00 84.12 96 PHE A N 1
ATOM 763 C CA . PHE A 1 96 ? -3.859 -2.744 -12.882 1.00 84.12 96 PHE A CA 1
ATOM 764 C C . PHE A 1 96 ? -3.253 -3.093 -11.513 1.00 84.12 96 PHE A C 1
ATOM 766 O O . PHE A 1 96 ? -3.923 -3.713 -10.685 1.00 84.12 96 PHE A O 1
ATOM 773 N N . TYR A 1 97 ? -2.028 -2.635 -11.234 1.00 82.38 97 TYR A N 1
ATOM 774 C CA . TYR A 1 97 ? -1.387 -2.831 -9.933 1.00 82.38 97 TYR A CA 1
ATOM 775 C C . TYR A 1 97 ? -2.150 -2.160 -8.799 1.00 82.38 97 TYR A C 1
ATOM 777 O O . TYR A 1 97 ? -2.319 -2.780 -7.750 1.00 82.38 97 TYR A O 1
ATOM 785 N N . PHE A 1 98 ? -2.655 -0.944 -9.013 1.00 88.75 98 PHE A N 1
ATOM 786 C CA . PHE A 1 98 ? -3.514 -0.267 -8.044 1.00 88.75 98 PHE A CA 1
ATOM 787 C C . PHE A 1 98 ? -4.707 -1.149 -7.649 1.00 88.75 98 PHE A C 1
ATOM 789 O O . PHE A 1 98 ? -4.928 -1.404 -6.468 1.00 88.75 98 PHE A O 1
ATOM 796 N N . PHE A 1 99 ? -5.440 -1.699 -8.621 1.00 90.31 99 PHE A N 1
ATOM 797 C CA . PHE A 1 99 ? -6.603 -2.538 -8.322 1.00 90.31 99 PHE A CA 1
ATOM 798 C C . PHE A 1 99 ? -6.246 -3.871 -7.653 1.00 90.31 99 PHE A C 1
ATOM 800 O O . PHE A 1 99 ? -6.932 -4.274 -6.713 1.00 90.31 99 PHE A O 1
ATOM 807 N N . ILE A 1 100 ? -5.173 -4.542 -8.086 1.00 88.88 100 ILE A N 1
ATOM 808 C CA . ILE A 1 100 ? -4.714 -5.796 -7.466 1.00 88.88 100 ILE A CA 1
ATOM 809 C C . ILE A 1 100 ? -4.318 -5.565 -6.005 1.00 88.88 100 ILE A C 1
ATOM 811 O O . ILE A 1 100 ? -4.735 -6.320 -5.125 1.00 88.88 100 ILE A O 1
ATOM 815 N N . PHE A 1 101 ? -3.544 -4.512 -5.727 1.00 90.81 101 PHE A N 1
ATOM 816 C CA . PHE A 1 101 ? -3.134 -4.189 -4.362 1.00 90.81 101 PHE A CA 1
ATOM 817 C C . PHE A 1 101 ? -4.320 -3.749 -3.509 1.00 90.81 101 PHE A C 1
ATOM 819 O O . PHE A 1 101 ? -4.423 -4.186 -2.366 1.00 90.81 101 PHE A O 1
ATOM 826 N N . LEU A 1 102 ? -5.243 -2.950 -4.050 1.00 92.50 102 LEU A N 1
ATOM 827 C CA . LEU A 1 102 ? -6.471 -2.579 -3.351 1.00 92.50 102 LEU A CA 1
ATOM 828 C C . LEU A 1 102 ? -7.277 -3.818 -2.940 1.00 92.50 102 LEU A C 1
ATOM 830 O O . LEU A 1 102 ? -7.694 -3.928 -1.787 1.00 92.50 102 LEU A O 1
ATOM 834 N N . LEU A 1 103 ? -7.455 -4.765 -3.865 1.00 91.88 103 LEU A N 1
ATOM 835 C CA . LEU A 1 103 ? -8.175 -6.008 -3.608 1.00 91.88 103 LEU A CA 1
ATOM 836 C C . LEU A 1 103 ? -7.466 -6.858 -2.546 1.00 91.88 103 LEU A C 1
ATOM 838 O O . LEU A 1 103 ? -8.108 -7.322 -1.604 1.00 91.88 103 LEU A O 1
ATOM 842 N N . ALA A 1 104 ? -6.144 -7.012 -2.649 1.00 93.06 104 ALA A N 1
ATOM 843 C CA . ALA A 1 104 ? -5.357 -7.748 -1.664 1.00 93.06 104 ALA A CA 1
ATOM 844 C C . ALA A 1 104 ? -5.453 -7.112 -0.269 1.00 93.06 104 ALA A C 1
ATOM 846 O O . ALA A 1 104 ? -5.658 -7.815 0.719 1.00 93.06 104 ALA A O 1
ATOM 847 N N . LYS A 1 105 ? -5.374 -5.778 -0.172 1.00 93.88 105 LYS A N 1
ATOM 848 C CA . LYS A 1 105 ? -5.514 -5.065 1.106 1.00 93.88 105 LYS A CA 1
ATOM 849 C C . LYS A 1 105 ? -6.904 -5.221 1.702 1.00 93.88 105 LYS A C 1
ATOM 851 O O . LYS A 1 105 ? -7.033 -5.414 2.908 1.00 93.88 105 LYS A O 1
ATOM 856 N N . TRP A 1 106 ? -7.937 -5.172 0.867 1.00 92.06 106 TRP A N 1
ATOM 857 C CA . TRP A 1 106 ? -9.302 -5.405 1.314 1.00 92.06 106 TRP A CA 1
ATOM 858 C C . TRP A 1 106 ? -9.471 -6.818 1.875 1.00 92.06 106 TRP A C 1
ATOM 860 O O . TRP A 1 106 ? -9.928 -6.969 3.008 1.00 92.06 106 TRP A O 1
ATOM 870 N N . MET A 1 107 ? -9.032 -7.846 1.145 1.00 90.56 107 MET A N 1
ATOM 871 C CA . MET A 1 107 ? -9.045 -9.223 1.646 1.00 90.56 107 MET A CA 1
ATOM 872 C C . MET A 1 107 ? -8.265 -9.354 2.959 1.00 90.56 107 MET A C 1
ATOM 874 O O . MET A 1 107 ? -8.747 -9.986 3.895 1.00 90.56 107 MET A O 1
ATOM 878 N N . GLY A 1 108 ? -7.101 -8.706 3.055 1.00 90.25 108 GLY A N 1
ATOM 879 C CA . GLY A 1 108 ? -6.297 -8.668 4.273 1.00 90.25 108 GLY A CA 1
ATOM 880 C C . GLY A 1 108 ? -7.046 -8.069 5.465 1.00 90.25 108 GLY A C 1
ATOM 881 O O . GLY A 1 108 ? -7.000 -8.640 6.552 1.00 90.25 108 GLY A O 1
ATOM 882 N N . LEU A 1 109 ? -7.781 -6.967 5.269 1.00 89.75 109 LEU A N 1
ATOM 883 C CA . LEU A 1 109 ? -8.596 -6.372 6.332 1.00 89.75 109 LEU A CA 1
ATOM 884 C C . LEU A 1 109 ? -9.753 -7.290 6.745 1.00 89.75 109 LEU A C 1
ATOM 886 O O . LEU A 1 109 ? -10.014 -7.409 7.937 1.00 89.75 109 LEU A O 1
ATOM 890 N N . LEU A 1 110 ? -10.431 -7.943 5.794 1.00 87.56 110 LEU A N 1
ATOM 891 C CA . LEU A 1 110 ? -11.528 -8.871 6.104 1.00 87.56 110 LEU A CA 1
ATOM 892 C C . LEU A 1 110 ? -11.041 -10.050 6.946 1.00 87.56 110 LEU A C 1
ATOM 894 O O . LEU A 1 110 ? -11.632 -10.355 7.976 1.00 87.56 110 LEU A O 1
ATOM 898 N N . ILE A 1 111 ? -9.925 -10.656 6.536 1.00 86.25 111 ILE A N 1
ATOM 899 C CA . ILE A 1 111 ? -9.269 -11.737 7.273 1.00 86.25 111 ILE A CA 1
ATOM 900 C C . ILE A 1 111 ? -8.892 -11.252 8.676 1.00 86.25 111 ILE A C 1
ATOM 902 O O . ILE A 1 111 ? -9.227 -11.897 9.665 1.00 86.25 111 ILE A O 1
ATOM 906 N N . LEU A 1 112 ? -8.234 -10.095 8.780 1.00 86.38 112 LEU A N 1
ATOM 907 C CA . LEU A 1 112 ? -7.813 -9.547 10.067 1.00 86.38 112 LEU A CA 1
ATOM 908 C C . LEU A 1 112 ? -9.007 -9.286 10.993 1.00 86.38 112 LEU A C 1
ATOM 910 O O . LEU A 1 112 ? -8.938 -9.594 12.178 1.00 86.38 112 LEU A O 1
ATOM 914 N N . ASN A 1 113 ? -10.101 -8.753 10.455 1.00 80.56 113 ASN A N 1
ATOM 915 C CA . ASN A 1 113 ? -11.300 -8.451 11.222 1.00 80.56 113 ASN A CA 1
ATOM 916 C C . ASN A 1 113 ? -11.971 -9.727 11.754 1.00 80.56 113 ASN A C 1
ATOM 918 O O . ASN A 1 113 ? -12.357 -9.759 12.919 1.00 80.56 113 ASN A O 1
ATOM 922 N N . GLU A 1 114 ? -12.040 -10.786 10.945 1.00 79.12 114 GLU A N 1
ATOM 923 C CA . GLU A 1 114 ? -12.554 -12.091 11.376 1.00 79.12 114 GLU A CA 1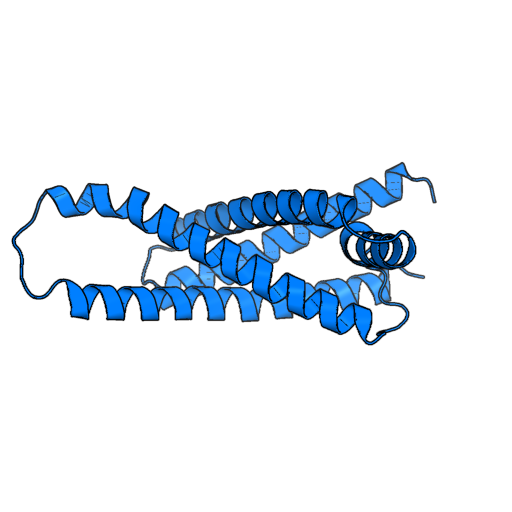
ATOM 924 C C . GLU A 1 114 ? -11.719 -12.650 12.541 1.00 79.12 114 GLU A C 1
ATOM 926 O O . GLU A 1 114 ? -12.235 -12.940 13.618 1.00 79.12 114 GLU A O 1
ATOM 931 N N . PHE A 1 115 ? -10.392 -12.697 12.389 1.00 75.00 115 PHE A N 1
ATOM 932 C CA . PHE A 1 115 ? -9.513 -13.284 13.406 1.00 75.00 115 PHE A CA 1
ATOM 933 C C . PHE A 1 115 ? -9.361 -12.434 14.680 1.00 75.00 115 PHE A C 1
ATOM 935 O O . PHE A 1 115 ? -9.086 -12.988 15.748 1.00 75.00 115 PHE A O 1
ATOM 942 N N . VAL A 1 116 ? -9.508 -11.108 14.591 1.00 68.44 116 VAL A N 1
ATOM 943 C CA . VAL A 1 116 ? -9.338 -10.192 15.733 1.00 68.44 116 VAL A CA 1
ATOM 944 C C . VAL A 1 116 ? -10.649 -9.973 16.497 1.00 68.44 116 VAL A C 1
ATOM 946 O O . VAL A 1 116 ? -10.612 -9.970 17.726 1.00 68.44 116 VAL A O 1
ATOM 949 N N . PHE A 1 117 ? -11.800 -9.851 15.821 1.00 58.53 117 PHE A N 1
ATOM 950 C CA . PHE A 1 117 ? -13.074 -9.501 16.473 1.00 58.53 117 PHE A CA 1
ATOM 951 C C . PHE A 1 117 ? -13.979 -10.691 16.810 1.00 58.53 117 PHE A C 1
ATOM 953 O O . PHE A 1 117 ? -14.765 -10.597 17.756 1.00 58.53 117 PHE A O 1
ATOM 960 N N . GLU A 1 118 ? -13.858 -11.842 16.136 1.00 53.75 118 GLU A N 1
ATOM 961 C CA . GLU A 1 118 ? -14.670 -13.020 16.495 1.00 53.75 118 GLU A CA 1
ATOM 962 C C . GLU A 1 118 ? -14.323 -13.550 17.904 1.00 53.75 118 GLU A C 1
ATOM 964 O O . GLU A 1 118 ? -15.134 -14.195 18.572 1.00 53.75 118 GLU A O 1
ATOM 969 N N . LYS A 1 119 ? -13.133 -13.214 18.417 1.00 49.31 119 LYS A N 1
ATOM 970 C CA . LYS A 1 119 ? -12.699 -13.580 19.770 1.00 49.31 119 LYS A CA 1
ATOM 971 C C . LYS A 1 119 ? -13.361 -12.747 20.877 1.00 49.31 119 LYS A C 1
ATOM 973 O O . LYS A 1 119 ? -13.475 -13.238 21.996 1.00 49.31 119 LYS A O 1
ATOM 978 N N . GLU A 1 120 ? -13.801 -11.523 20.585 1.00 48.50 120 GLU A N 1
ATOM 979 C CA . GLU A 1 120 ? -14.380 -10.602 21.577 1.00 48.50 120 GLU A CA 1
ATOM 980 C C . GLU A 1 120 ? -15.907 -10.776 21.693 1.00 48.50 120 GLU A C 1
ATOM 982 O O . GLU A 1 120 ? -16.452 -10.826 22.798 1.00 48.50 120 GLU A O 1
ATOM 987 N N . ASN A 1 121 ? -16.590 -11.023 20.569 1.00 45.47 121 ASN A N 1
ATOM 988 C CA . ASN A 1 121 ? -18.056 -11.107 20.505 1.00 45.47 121 ASN A CA 1
ATOM 989 C C . ASN A 1 121 ? -18.679 -12.445 20.945 1.00 45.47 121 ASN A C 1
ATOM 991 O O . ASN A 1 121 ? -19.895 -12.517 21.100 1.00 45.47 121 ASN A O 1
ATOM 995 N N . ARG A 1 122 ? -17.903 -13.505 21.222 1.00 50.12 122 ARG A N 1
ATOM 996 C CA . ARG A 1 122 ? -18.470 -14.774 21.742 1.00 50.12 122 ARG A CA 1
ATOM 997 C C . ARG A 1 122 ? -19.069 -14.670 23.152 1.00 50.12 122 ARG A C 1
ATOM 999 O O . ARG A 1 122 ? -19.645 -15.645 23.625 1.00 50.12 122 ARG A O 1
ATOM 1006 N N . THR A 1 123 ? -18.955 -13.521 23.821 1.00 50.25 123 THR A N 1
ATOM 1007 C CA . THR A 1 123 ? -19.368 -13.377 25.225 1.00 50.25 123 THR A CA 1
ATOM 1008 C C . THR A 1 123 ? -20.698 -12.633 25.412 1.00 50.25 123 THR A C 1
ATOM 1010 O O . THR A 1 123 ? -21.252 -12.711 26.504 1.00 50.25 123 THR A 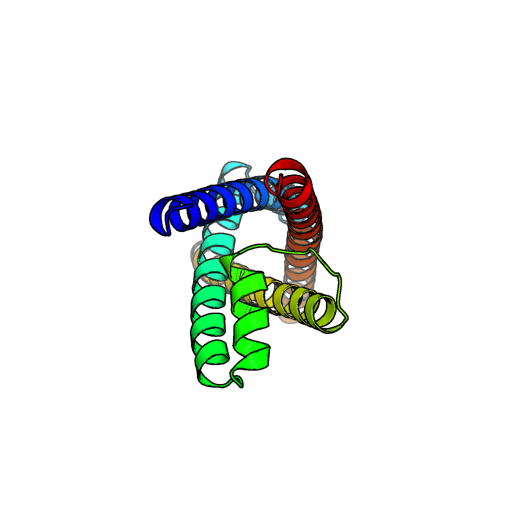O 1
ATOM 1013 N N . GLN A 1 124 ? -21.246 -11.922 24.413 1.00 48.16 124 GLN A N 1
ATOM 1014 C CA . GLN A 1 124 ? -22.402 -11.033 24.644 1.00 48.16 124 GLN A CA 1
ATOM 1015 C C . GLN A 1 124 ? -23.426 -11.004 23.481 1.00 48.16 124 GLN A C 1
ATOM 1017 O O . GLN A 1 124 ? -23.262 -10.276 22.513 1.00 48.16 124 GLN A O 1
ATOM 1022 N N . GLU A 1 125 ? -24.525 -11.749 23.681 1.00 50.53 125 GLU A N 1
ATOM 1023 C CA . GLU A 1 125 ? -25.923 -11.420 23.306 1.00 50.53 125 GLU A CA 1
ATOM 1024 C C . GLU A 1 125 ? -26.472 -11.550 21.850 1.00 50.53 125 GLU A C 1
ATOM 1026 O O . GLU A 1 125 ? -25.718 -11.765 20.904 1.00 50.53 125 GLU A O 1
ATOM 1031 N N . PRO A 1 126 ? -27.827 -11.609 21.689 1.00 54.38 126 PRO A N 1
ATOM 1032 C CA . PRO A 1 126 ? -28.519 -12.498 20.753 1.00 54.38 126 PRO A CA 1
ATOM 1033 C C . PRO A 1 126 ? -28.935 -11.854 19.418 1.00 54.38 126 PRO A C 1
ATOM 1035 O O . PRO A 1 126 ? -28.940 -10.640 19.230 1.00 54.38 126 PRO A O 1
ATOM 1038 N N . ALA A 1 127 ? -29.344 -12.728 18.493 1.00 57.88 127 ALA A N 1
ATOM 1039 C CA . ALA A 1 127 ? -29.741 -12.447 17.117 1.00 57.88 127 ALA A CA 1
ATOM 1040 C C . ALA A 1 127 ? -30.806 -11.339 16.974 1.00 57.88 127 ALA A C 1
ATOM 1042 O O . ALA A 1 127 ? -31.993 -11.579 17.175 1.00 57.88 127 ALA A O 1
ATOM 1043 N N . THR A 1 128 ? -30.381 -10.147 16.546 1.00 51.06 128 THR A N 1
ATOM 1044 C CA . THR A 1 128 ? -31.258 -9.095 16.005 1.00 51.06 128 THR A CA 1
ATOM 1045 C C . THR A 1 128 ? -30.594 -8.494 14.758 1.00 51.06 128 THR A C 1
ATOM 1047 O O . THR A 1 128 ? -29.417 -8.146 14.809 1.00 51.06 128 THR A O 1
ATOM 1050 N N . ASP A 1 129 ? -31.326 -8.454 13.636 1.00 54.38 129 ASP A N 1
ATOM 1051 C CA . ASP A 1 129 ? -31.001 -7.849 12.323 1.00 54.38 129 ASP A CA 1
ATOM 1052 C C . ASP A 1 129 ? -29.512 -7.728 11.946 1.00 54.38 129 ASP A C 1
ATOM 1054 O O . ASP A 1 129 ? -28.971 -6.668 11.621 1.00 54.38 129 ASP A O 1
ATOM 1058 N N . THR A 1 130 ? -28.845 -8.879 11.923 1.00 60.25 130 THR A N 1
ATOM 1059 C CA . THR A 1 130 ? -27.414 -9.024 11.631 1.00 60.25 130 THR A CA 1
ATOM 1060 C C . THR A 1 130 ? -27.040 -8.591 10.205 1.00 60.25 130 THR A C 1
ATOM 1062 O O . THR A 1 130 ? -25.912 -8.167 9.968 1.00 60.25 130 THR A O 1
ATOM 1065 N N . SER A 1 131 ? -27.965 -8.652 9.239 1.00 62.53 131 SER A N 1
ATOM 1066 C CA . SER A 1 131 ? -27.661 -8.425 7.816 1.00 62.53 131 SER A CA 1
ATOM 1067 C C . SER A 1 131 ? -27.441 -6.950 7.458 1.00 62.53 131 SER A C 1
ATOM 1069 O O . SER A 1 131 ? -26.499 -6.630 6.733 1.00 62.53 131 SER A O 1
ATOM 1071 N N . ALA A 1 132 ? -28.264 -6.036 7.982 1.00 63.62 132 ALA A N 1
ATOM 1072 C CA . ALA A 1 132 ? -28.153 -4.604 7.695 1.00 63.62 132 ALA A CA 1
ATOM 1073 C C . ALA A 1 132 ? -26.938 -3.969 8.395 1.00 63.62 132 ALA A C 1
ATOM 1075 O O . ALA A 1 132 ? -26.237 -3.143 7.806 1.00 63.62 132 ALA A O 1
ATOM 1076 N N . LEU A 1 133 ? -26.648 -4.396 9.629 1.00 62.66 133 LEU A N 1
ATOM 1077 C CA . LEU A 1 133 ? -25.469 -3.962 10.383 1.00 62.66 133 LEU A CA 1
ATOM 1078 C C . LEU A 1 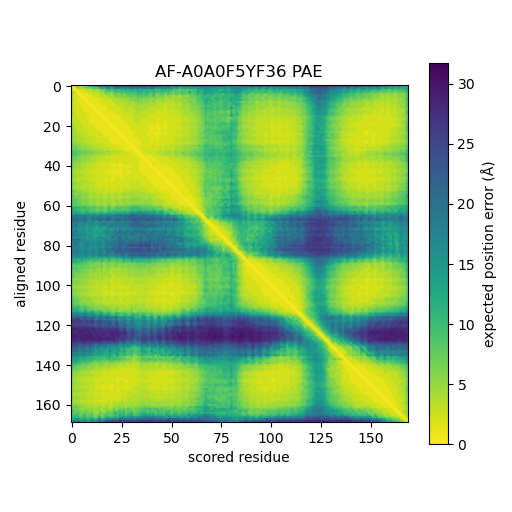133 ? -24.170 -4.477 9.749 1.00 62.66 133 LEU A C 1
ATOM 1080 O O . LEU A 1 133 ? -23.245 -3.690 9.544 1.00 62.66 133 LEU A O 1
ATOM 1084 N N . ALA A 1 134 ? -24.126 -5.754 9.349 1.00 65.00 134 ALA A N 1
ATOM 1085 C CA . ALA A 1 134 ? -22.971 -6.328 8.659 1.00 65.00 134 ALA A CA 1
ATOM 1086 C C . ALA A 1 134 ? -22.696 -5.635 7.313 1.00 65.00 134 ALA A C 1
ATOM 1088 O O . ALA A 1 134 ? -21.544 -5.331 7.001 1.00 65.00 134 ALA A O 1
ATOM 1089 N N . MET A 1 135 ? -23.740 -5.315 6.538 1.00 66.06 135 MET A N 1
ATOM 1090 C CA . MET A 1 135 ? -23.588 -4.621 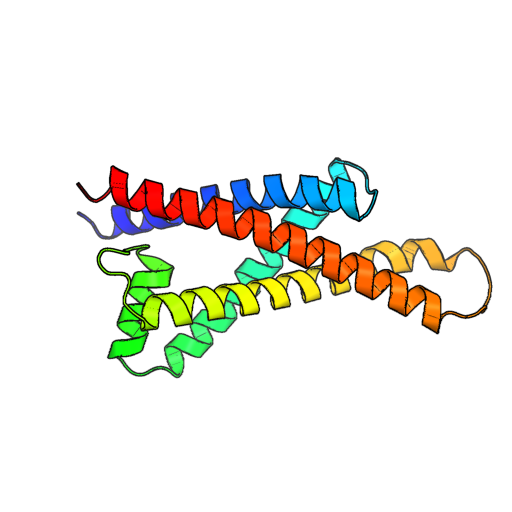5.254 1.00 66.06 135 MET A CA 1
ATOM 1091 C C . MET A 1 135 ? -23.035 -3.196 5.426 1.00 66.06 135 MET A C 1
ATOM 1093 O O . MET A 1 135 ? -22.146 -2.779 4.681 1.00 66.06 135 MET A O 1
ATOM 1097 N N . ASN A 1 136 ? -23.506 -2.464 6.441 1.00 73.94 136 ASN A N 1
ATOM 1098 C CA . ASN A 1 136 ? -23.002 -1.126 6.758 1.00 73.94 136 ASN A CA 1
ATOM 1099 C C . ASN A 1 136 ? -21.545 -1.157 7.245 1.00 73.94 136 ASN A C 1
ATOM 1101 O O . ASN A 1 136 ? -20.739 -0.317 6.840 1.00 73.94 136 ASN A O 1
ATOM 1105 N N . GLN A 1 137 ? -21.179 -2.148 8.062 1.00 75.81 137 GLN A N 1
ATOM 1106 C CA . GLN A 1 137 ? -19.803 -2.332 8.521 1.00 75.81 137 GLN A CA 1
ATOM 1107 C C . GLN A 1 137 ? -18.856 -2.654 7.357 1.00 75.81 137 GLN A C 1
ATOM 1109 O O . GLN A 1 137 ? -17.785 -2.053 7.252 1.00 75.81 137 GLN A O 1
ATOM 1114 N N . TRP A 1 138 ? -19.273 -3.527 6.438 1.00 75.88 138 TRP A N 1
ATOM 1115 C CA . TRP A 1 138 ? -18.495 -3.884 5.251 1.00 75.88 138 TRP A CA 1
ATOM 1116 C C . TRP A 1 138 ? -18.263 -2.680 4.328 1.00 75.88 138 TRP A C 1
ATOM 1118 O O . TRP A 1 138 ? -17.143 -2.444 3.871 1.00 75.88 138 TRP A O 1
ATOM 1128 N N . GLY A 1 139 ? -19.300 -1.859 4.114 1.00 81.50 139 GLY A N 1
ATOM 1129 C CA . GLY A 1 139 ? -19.197 -0.617 3.344 1.00 81.50 139 GLY A CA 1
ATOM 1130 C C . GLY A 1 139 ? -18.232 0.396 3.970 1.00 81.50 139 GLY A C 1
ATOM 1131 O O . GLY A 1 139 ? -17.411 0.992 3.267 1.00 81.50 139 GLY A O 1
ATOM 1132 N N . ASN A 1 140 ? -18.271 0.550 5.296 1.00 84.19 140 ASN A N 1
ATOM 1133 C CA . ASN A 1 140 ? -17.365 1.442 6.023 1.00 84.19 140 ASN A CA 1
ATOM 1134 C C . ASN A 1 140 ? -15.906 0.960 5.960 1.00 84.19 140 ASN A C 1
ATOM 1136 O O . ASN A 1 140 ? -15.003 1.762 5.716 1.00 84.19 140 ASN A O 1
ATOM 1140 N N . GLN A 1 141 ? -15.672 -0.347 6.096 1.00 85.81 141 GLN A N 1
ATOM 1141 C CA . GLN A 1 141 ? -14.341 -0.953 5.978 1.00 85.81 141 GLN A CA 1
ATOM 1142 C C . GLN A 1 141 ? -13.762 -0.800 4.568 1.00 85.81 141 GLN A C 1
ATOM 1144 O O . GLN A 1 141 ? -12.620 -0.364 4.413 1.00 85.81 141 GLN A O 1
ATOM 1149 N N . LEU A 1 142 ? -14.555 -1.083 3.530 1.00 88.31 142 LEU A N 1
ATOM 1150 C CA . LEU A 1 142 ? -14.141 -0.886 2.141 1.00 88.31 142 LEU A CA 1
ATOM 1151 C C . LEU A 1 142 ? -13.768 0.575 1.872 1.00 88.31 142 LEU A C 1
ATOM 1153 O O . LEU A 1 142 ? -12.742 0.857 1.248 1.00 88.31 142 LEU A O 1
ATOM 1157 N N . LYS A 1 143 ? -14.577 1.518 2.366 1.00 90.69 143 LYS A N 1
ATOM 1158 C CA . LYS A 1 143 ? -14.303 2.952 2.240 1.00 90.69 143 LYS A CA 1
ATOM 1159 C C . LYS A 1 143 ? -12.993 3.334 2.930 1.00 90.69 143 LYS A C 1
ATOM 1161 O O . LYS A 1 143 ? -12.198 4.066 2.337 1.00 90.69 143 LYS A O 1
ATOM 1166 N N . ALA A 1 144 ? -12.745 2.816 4.134 1.00 91.19 144 ALA A N 1
ATOM 1167 C CA . ALA A 1 144 ? -11.509 3.053 4.873 1.00 91.19 144 ALA A CA 1
ATOM 1168 C C . ALA A 1 144 ? -10.281 2.542 4.102 1.00 91.19 144 ALA A C 1
ATOM 1170 O O . ALA A 1 144 ? -9.341 3.307 3.892 1.00 91.19 144 ALA A O 1
ATOM 1171 N N . VAL A 1 145 ? -10.312 1.297 3.608 1.00 93.19 145 VAL A N 1
ATOM 1172 C CA . VAL A 1 145 ? -9.214 0.703 2.817 1.00 93.19 145 VAL A CA 1
ATOM 1173 C C . VAL A 1 145 ? -9.001 1.455 1.514 1.00 93.19 145 VAL A C 1
ATOM 1175 O O . VAL A 1 145 ? -7.869 1.791 1.180 1.00 93.19 145 VAL A O 1
ATOM 1178 N N . THR A 1 146 ? -10.074 1.779 0.795 1.00 93.75 146 THR A N 1
ATOM 1179 C CA . THR A 1 146 ? -9.981 2.503 -0.480 1.00 93.75 146 THR A CA 1
ATOM 1180 C C . THR A 1 146 ? -9.359 3.879 -0.278 1.00 93.75 146 THR A C 1
ATOM 1182 O O . THR A 1 146 ? -8.464 4.275 -1.025 1.00 93.75 146 THR A O 1
ATOM 1185 N N . LYS A 1 147 ? -9.781 4.603 0.764 1.00 93.69 147 LYS A N 1
ATOM 1186 C CA . LYS A 1 147 ? -9.216 5.909 1.112 1.00 93.69 147 LYS A CA 1
ATOM 1187 C C . LYS A 1 147 ? -7.750 5.795 1.524 1.00 93.69 147 LYS A C 1
ATOM 1189 O O . LYS A 1 147 ? -6.929 6.568 1.035 1.00 93.69 147 LYS A O 1
ATOM 1194 N N . ALA A 1 148 ? -7.426 4.833 2.388 1.00 94.56 148 ALA A N 1
ATOM 1195 C CA . ALA A 1 148 ? -6.067 4.575 2.851 1.00 94.56 148 ALA A CA 1
ATOM 1196 C C . ALA A 1 148 ? -5.140 4.276 1.666 1.00 94.56 148 ALA A C 1
ATOM 1198 O O . ALA A 1 148 ? -4.129 4.957 1.494 1.00 94.56 148 ALA A O 1
ATOM 1199 N N . HIS A 1 149 ? -5.557 3.350 0.801 1.00 95.06 149 HIS A N 1
ATOM 1200 C CA . HIS A 1 149 ? -4.815 2.943 -0.381 1.00 95.06 149 HIS A CA 1
ATOM 1201 C C . HIS A 1 149 ? -4.656 4.076 -1.394 1.00 95.06 149 HIS A C 1
ATOM 1203 O O . HIS A 1 149 ? -3.567 4.283 -1.905 1.00 95.06 149 HIS A O 1
ATOM 1209 N N . THR A 1 150 ? -5.704 4.856 -1.664 1.00 94.38 150 THR A N 1
ATOM 1210 C CA . THR A 1 150 ? -5.624 5.956 -2.641 1.00 94.38 150 THR A CA 1
ATOM 1211 C C . THR A 1 150 ? -4.609 7.015 -2.207 1.00 94.38 150 THR A C 1
ATOM 1213 O O . THR A 1 150 ? -3.787 7.454 -3.009 1.00 94.38 150 THR A O 1
ATOM 1216 N N . ILE A 1 151 ? -4.633 7.410 -0.929 1.00 93.94 151 ILE A N 1
ATOM 1217 C CA . ILE A 1 151 ? -3.720 8.433 -0.400 1.00 93.94 151 ILE A CA 1
ATOM 1218 C C . ILE A 1 151 ? -2.284 7.899 -0.357 1.00 93.94 151 ILE A C 1
ATOM 1220 O O . ILE A 1 151 ? -1.357 8.592 -0.780 1.00 93.94 151 ILE A O 1
ATOM 1224 N N . SER A 1 152 ? -2.091 6.672 0.137 1.00 93.25 152 SER A N 1
ATOM 1225 C CA . SER A 1 152 ? -0.764 6.061 0.235 1.00 93.25 152 SER A CA 1
ATOM 1226 C C . SER A 1 152 ? -0.153 5.794 -1.143 1.00 93.25 152 SER A C 1
ATOM 1228 O O . SER A 1 152 ? 1.023 6.086 -1.364 1.00 93.25 152 SER A O 1
ATOM 1230 N N . TYR A 1 153 ? -0.958 5.333 -2.101 1.00 90.75 153 TYR A N 1
ATOM 1231 C CA . TYR A 1 153 ? -0.536 5.091 -3.476 1.00 90.75 153 TYR A CA 1
ATOM 1232 C C . TYR A 1 153 ? -0.152 6.388 -4.191 1.00 90.75 153 TYR A C 1
ATOM 1234 O O . TYR A 1 153 ? 0.883 6.457 -4.845 1.00 90.75 153 TYR A O 1
ATOM 1242 N N . PHE A 1 154 ? -0.927 7.460 -4.012 1.00 90.56 154 PHE A N 1
ATOM 1243 C CA . PHE A 1 154 ? -0.584 8.760 -4.587 1.00 90.56 154 PHE A CA 1
ATOM 1244 C C . PHE A 1 154 ? 0.756 9.294 -4.056 1.00 90.56 154 PHE A C 1
ATOM 1246 O O . PHE A 1 154 ? 1.602 9.739 -4.831 1.00 90.56 154 PHE A O 1
ATOM 1253 N N . LEU A 1 155 ? 0.984 9.215 -2.740 1.00 90.88 155 LEU A N 1
ATOM 1254 C CA . LEU A 1 155 ? 2.230 9.686 -2.128 1.00 90.88 155 LEU A CA 1
ATOM 1255 C C . LEU A 1 155 ? 3.440 8.824 -2.505 1.00 90.88 155 LEU A C 1
ATOM 1257 O O . LEU A 1 155 ? 4.521 9.361 -2.745 1.00 90.88 155 LEU A O 1
ATOM 1261 N N . THR A 1 156 ? 3.269 7.506 -2.607 1.00 87.88 156 THR A N 1
ATOM 1262 C CA . THR A 1 156 ? 4.338 6.613 -3.080 1.00 87.88 156 THR A CA 1
ATOM 1263 C C . THR A 1 156 ? 4.652 6.819 -4.559 1.00 87.88 156 THR A C 1
ATOM 1265 O O . THR A 1 156 ? 5.821 6.776 -4.926 1.00 87.88 156 THR A O 1
ATOM 1268 N N . LEU A 1 157 ? 3.659 7.142 -5.392 1.00 84.94 157 LEU A N 1
ATOM 1269 C CA . LEU A 1 157 ? 3.873 7.498 -6.795 1.00 84.94 157 LEU A CA 1
ATOM 1270 C C . LEU A 1 157 ? 4.666 8.807 -6.922 1.00 84.94 157 LEU A C 1
ATOM 1272 O O . LEU A 1 157 ? 5.633 8.866 -7.680 1.00 84.94 157 LEU A O 1
ATOM 1276 N N . LEU A 1 158 ? 4.328 9.839 -6.138 1.00 86.69 158 LEU A N 1
ATOM 1277 C CA . LEU A 1 158 ? 5.117 11.078 -6.089 1.00 86.69 158 LEU A CA 1
ATOM 1278 C C . LEU A 1 158 ? 6.561 10.825 -5.639 1.00 86.69 158 LEU A C 1
ATOM 1280 O O . LEU A 1 158 ? 7.490 11.394 -6.214 1.00 86.69 158 LEU A O 1
ATOM 1284 N N . PHE A 1 159 ? 6.750 9.958 -4.642 1.00 86.19 159 PHE A N 1
ATOM 1285 C CA . PHE A 1 159 ? 8.075 9.540 -4.194 1.00 86.19 159 PHE A CA 1
ATOM 1286 C C . PHE A 1 159 ? 8.860 8.837 -5.312 1.00 86.19 159 PHE A C 1
ATOM 1288 O O . PHE A 1 159 ? 10.005 9.206 -5.559 1.00 86.19 159 PHE A O 1
ATOM 1295 N N . SER A 1 160 ? 8.242 7.899 -6.037 1.00 80.56 160 SER A N 1
ATOM 1296 C CA . SER A 1 160 ? 8.867 7.227 -7.184 1.00 80.56 160 SER A CA 1
ATOM 1297 C C . SER A 1 160 ? 9.244 8.215 -8.296 1.00 80.56 160 SER A C 1
ATOM 1299 O O . SER A 1 160 ? 10.365 8.174 -8.792 1.00 80.56 160 SER A O 1
ATOM 1301 N N . ILE A 1 161 ? 8.374 9.175 -8.639 1.00 76.88 161 ILE A N 1
ATOM 1302 C CA . ILE A 1 161 ? 8.697 10.231 -9.622 1.00 76.88 161 ILE A CA 1
ATOM 1303 C C . ILE A 1 161 ? 9.901 11.066 -9.170 1.00 76.88 161 ILE A C 1
ATOM 1305 O O . ILE A 1 161 ? 10.771 11.397 -9.981 1.00 76.88 161 ILE A O 1
ATOM 1309 N N . PHE A 1 162 ? 9.957 11.427 -7.886 1.00 79.19 162 PHE A N 1
ATOM 1310 C CA . PHE A 1 162 ? 11.085 12.164 -7.325 1.00 79.19 162 PHE A CA 1
ATOM 1311 C C . PHE A 1 162 ? 12.383 11.350 -7.391 1.00 79.19 162 PHE A C 1
ATOM 1313 O O . PHE A 1 162 ? 13.409 11.883 -7.809 1.00 79.19 162 PHE A O 1
ATOM 1320 N N . GLU A 1 163 ? 12.336 10.063 -7.042 1.00 76.38 163 GLU A N 1
ATOM 1321 C CA . GLU A 1 163 ? 13.491 9.168 -7.124 1.00 76.38 163 GLU A CA 1
ATOM 1322 C C . GLU A 1 163 ? 14.081 9.148 -8.541 1.00 76.38 163 GLU A C 1
ATOM 1324 O O . GLU A 1 163 ? 15.278 9.363 -8.727 1.00 76.38 163 GLU A O 1
ATOM 1329 N N . ILE A 1 164 ? 13.230 8.976 -9.550 1.00 69.38 164 ILE A N 1
ATOM 1330 C CA . ILE A 1 164 ? 13.626 8.941 -10.963 1.00 69.38 164 ILE A CA 1
ATOM 1331 C C . ILE A 1 164 ? 14.307 10.241 -11.371 1.00 69.38 164 ILE A C 1
ATOM 1333 O O . ILE A 1 164 ? 15.332 10.224 -12.044 1.00 69.38 164 ILE A O 1
ATOM 1337 N N . ARG A 1 165 ? 13.764 11.385 -10.947 1.00 68.06 165 ARG A N 1
ATOM 1338 C CA . ARG A 1 165 ? 14.320 12.706 -11.270 1.00 68.06 165 ARG A CA 1
ATOM 1339 C C . ARG A 1 165 ? 15.693 12.944 -10.641 1.00 68.06 165 ARG A C 1
ATOM 1341 O O . ARG A 1 165 ? 16.506 13.632 -11.248 1.00 68.06 165 ARG A O 1
ATOM 1348 N N . VAL A 1 166 ? 15.927 12.428 -9.436 1.00 70.12 166 VAL A N 1
ATOM 1349 C CA . VAL A 1 166 ? 17.140 12.709 -8.650 1.00 70.12 166 VA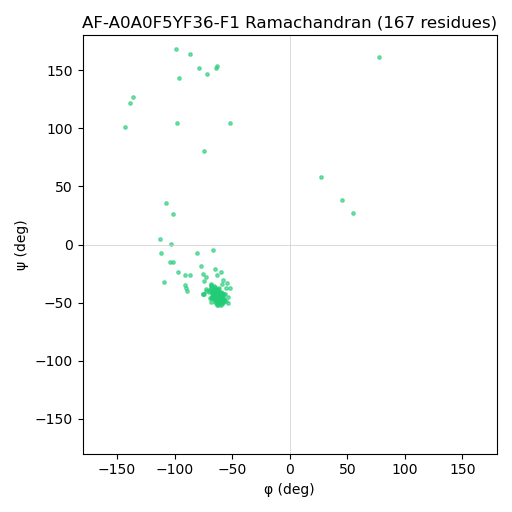L A CA 1
ATOM 1350 C C . VAL A 1 166 ? 18.258 11.706 -8.919 1.00 70.12 166 VAL A C 1
ATOM 1352 O O . VAL A 1 166 ? 19.424 12.086 -8.905 1.00 70.12 166 VAL A O 1
ATOM 1355 N N . PHE A 1 167 ? 17.921 10.440 -9.166 1.00 65.88 167 PHE A N 1
ATOM 1356 C CA . PHE A 1 167 ? 18.891 9.343 -9.204 1.00 65.88 167 PHE A CA 1
ATOM 1357 C C . PHE A 1 167 ? 19.096 8.713 -10.594 1.00 65.88 167 PHE A C 1
ATOM 1359 O O . PHE A 1 167 ? 19.814 7.715 -10.688 1.00 65.88 167 PHE A O 1
ATOM 1366 N N . ASN A 1 168 ? 18.477 9.253 -11.654 1.00 59.69 168 ASN A N 1
ATOM 1367 C CA . ASN A 1 168 ? 18.777 8.900 -13.055 1.00 59.69 168 ASN A CA 1
ATOM 1368 C C . ASN A 1 168 ? 19.664 9.947 -13.771 1.00 59.69 168 ASN A C 1
ATOM 1370 O O . ASN A 1 168 ? 19.623 10.043 -14.998 1.00 59.69 168 ASN A O 1
ATOM 1374 N N . PHE A 1 169 ? 20.477 10.697 -13.017 1.00 42.88 169 PHE A N 1
ATOM 1375 C CA . PHE A 1 169 ? 21.625 11.467 -13.519 1.00 42.88 169 PHE A CA 1
ATOM 1376 C C . PHE A 1 169 ? 22.937 10.892 -12.978 1.00 42.88 169 PHE A C 1
ATOM 1378 O O . PHE A 1 169 ? 22.961 10.510 -11.785 1.00 42.88 169 PHE A O 1
#